Protein AF-A0A948FMN3-F1 (afdb_monomer_lite)

pLDDT: mean 90.87, std 7.45, range [58.44, 97.69]

Secondary structure (DSSP, 8-state):
-TTS-TTT--B--B-TTSSSSGGGTT-TTBSSPPB--HHHHHHHHHHHHHHHHHHHHHHHHTT-SSHHHHHHHH-

Structure (mmCIF, N/CA/C/O backbone):
data_AF-A0A948FMN3-F1
#
_entry.id   AF-A0A948FMN3-F1
#
loop_
_atom_site.group_PDB
_atom_site.id
_atom_s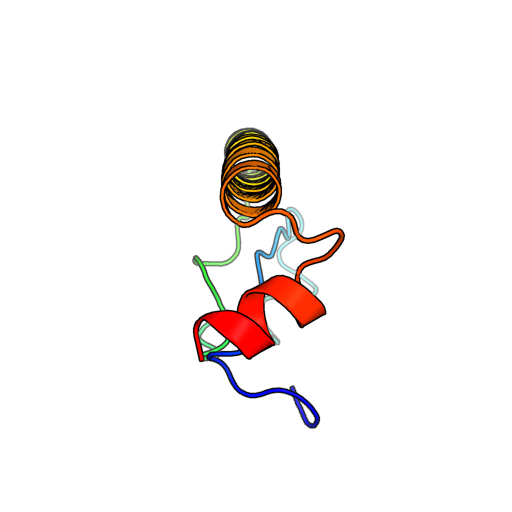ite.type_symbol
_atom_site.label_atom_id
_atom_site.label_alt_id
_atom_site.label_comp_id
_atom_site.label_asym_id
_atom_site.label_entity_id
_atom_site.label_seq_id
_atom_site.pdbx_PDB_ins_code
_atom_site.Cartn_x
_atom_site.Cartn_y
_atom_site.Cartn_z
_atom_site.occupancy
_atom_site.B_iso_or_equiv
_atom_site.auth_seq_id
_atom_site.auth_comp_id
_atom_site.auth_asym_id
_atom_site.auth_atom_id
_atom_site.pdbx_PDB_model_num
ATOM 1 N N . MET A 1 1 ? -11.174 4.161 -11.636 1.00 60.38 1 MET A N 1
ATOM 2 C CA . MET A 1 1 ? -11.769 2.865 -12.037 1.00 60.38 1 MET A CA 1
ATOM 3 C C . MET A 1 1 ? -12.043 2.804 -13.533 1.00 60.38 1 MET A C 1
ATOM 5 O O . MET A 1 1 ? -11.637 1.843 -14.150 1.00 60.38 1 MET A O 1
ATOM 9 N N . TYR A 1 2 ? -12.616 3.842 -14.147 1.00 58.44 2 TYR A N 1
ATOM 10 C CA . TYR A 1 2 ? -12.964 3.853 -15.580 1.00 58.44 2 TYR A CA 1
AT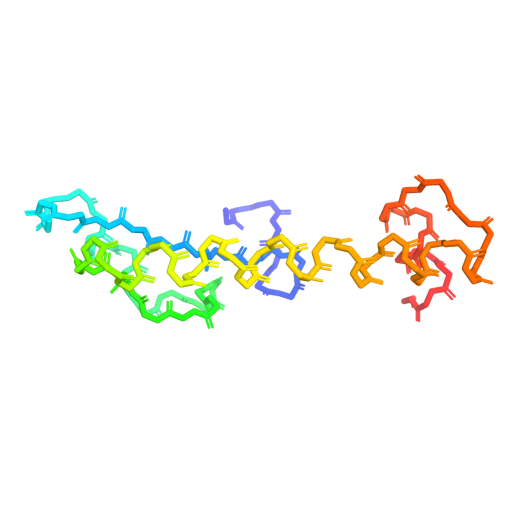OM 11 C C . TYR A 1 2 ? -11.805 3.767 -16.600 1.00 58.44 2 TYR A C 1
ATOM 13 O O . TYR A 1 2 ? -12.070 3.591 -17.780 1.00 58.44 2 TYR A O 1
ATOM 21 N N . GLN A 1 3 ? -10.542 3.882 -16.176 1.00 75.69 3 GLN A N 1
ATOM 22 C CA . GLN A 1 3 ? -9.369 3.823 -17.068 1.00 75.69 3 GLN A CA 1
ATOM 23 C C . GLN A 1 3 ? -8.434 2.640 -16.790 1.00 75.69 3 GLN A C 1
ATOM 25 O O . GLN A 1 3 ? -7.549 2.382 -17.590 1.00 75.69 3 GLN A O 1
ATOM 30 N N . ASN A 1 4 ? -8.605 1.943 -15.663 1.00 85.44 4 ASN A N 1
ATOM 31 C CA . ASN A 1 4 ? -7.716 0.858 -15.250 1.00 85.44 4 ASN A CA 1
ATOM 32 C C . ASN A 1 4 ? -8.556 -0.300 -14.718 1.00 85.44 4 ASN A C 1
ATOM 34 O O . ASN A 1 4 ? -9.532 -0.090 -13.991 1.00 85.44 4 ASN A O 1
ATOM 38 N N . THR A 1 5 ? -8.163 -1.518 -15.043 1.00 89.06 5 THR A N 1
ATOM 39 C CA . THR A 1 5 ? -8.773 -2.752 -14.548 1.00 89.06 5 THR A CA 1
ATOM 40 C C . THR A 1 5 ? -8.366 -3.031 -13.093 1.00 89.06 5 THR A C 1
ATOM 42 O O . THR A 1 5 ? -7.345 -2.521 -12.617 1.00 89.06 5 THR A O 1
ATOM 45 N N . PRO A 1 6 ? -9.119 -3.865 -12.349 1.00 87.81 6 PRO A N 1
ATOM 46 C CA . PRO A 1 6 ? -8.741 -4.262 -10.992 1.00 87.81 6 PRO A CA 1
ATOM 47 C C . PRO A 1 6 ? -7.388 -4.977 -10.887 1.00 87.81 6 PRO A C 1
ATOM 49 O O . PRO A 1 6 ? -6.869 -5.102 -9.782 1.00 87.81 6 PRO A O 1
ATOM 52 N N . SER A 1 7 ? -6.838 -5.493 -11.987 1.00 87.62 7 SER A N 1
ATOM 53 C CA . SER A 1 7 ? -5.489 -6.072 -12.046 1.00 87.62 7 SER A CA 1
ATOM 54 C C . SER A 1 7 ? -4.387 -5.016 -12.135 1.00 87.62 7 SER A C 1
ATOM 56 O O . SER A 1 7 ? -3.290 -5.251 -11.641 1.00 87.62 7 SER A O 1
ATOM 58 N N . GLU A 1 8 ? -4.671 -3.856 -12.725 1.00 88.38 8 GLU A N 1
ATOM 59 C CA . GLU A 1 8 ? -3.684 -2.789 -12.947 1.00 88.38 8 GLU A CA 1
ATOM 60 C C . GLU A 1 8 ? -3.602 -1.820 -11.767 1.00 88.38 8 GLU A C 1
ATOM 62 O O . GLU A 1 8 ? -2.539 -1.275 -11.470 1.00 88.38 8 GLU A O 1
ATOM 67 N N . LEU A 1 9 ? -4.724 -1.616 -11.071 1.00 90.62 9 LEU A N 1
ATOM 68 C CA . LEU A 1 9 ? -4.821 -0.688 -9.954 1.00 90.62 9 LEU A CA 1
ATOM 69 C C . LEU A 1 9 ? -5.476 -1.354 -8.749 1.00 90.62 9 LEU A C 1
ATOM 71 O O . LEU A 1 9 ? -6.576 -1.900 -8.838 1.00 90.62 9 LEU A O 1
ATOM 75 N N . LYS A 1 10 ? -4.817 -1.239 -7.597 1.00 91.56 10 LYS A N 1
ATOM 76 C CA . LYS A 1 10 ? -5.354 -1.655 -6.304 1.00 91.56 10 LYS A CA 1
ATOM 77 C C . LYS A 1 10 ? -5.324 -0.499 -5.310 1.00 91.56 10 LYS A C 1
ATOM 79 O O . LYS A 1 10 ? -4.340 0.234 -5.251 1.00 91.56 10 LYS A O 1
ATOM 84 N N . PHE A 1 11 ? -6.383 -0.366 -4.519 1.00 93.31 11 PHE A N 1
ATOM 85 C CA . PHE A 1 11 ? -6.524 0.650 -3.484 1.00 93.31 11 PHE A CA 1
ATOM 86 C C . PHE A 1 11 ? -6.361 0.060 -2.087 1.00 93.31 11 PHE A C 1
ATOM 88 O O . PHE A 1 11 ? -6.802 -1.050 -1.787 1.00 93.31 11 PHE A O 1
ATOM 95 N N . LEU A 1 12 ? -5.750 0.865 -1.227 1.00 93.75 12 LEU A N 1
ATOM 96 C CA . LEU A 1 12 ? -5.752 0.720 0.217 1.00 93.75 12 LEU A CA 1
ATOM 97 C C . LEU A 1 12 ? -6.375 1.993 0.780 1.00 93.75 12 LEU A C 1
ATOM 99 O O . LEU A 1 12 ? -5.882 3.083 0.497 1.00 93.75 12 LEU A O 1
ATOM 103 N N . MET A 1 13 ? -7.468 1.857 1.525 1.00 94.62 13 MET A N 1
ATOM 104 C CA . MET A 1 13 ? -8.257 2.989 2.007 1.00 94.62 13 MET A CA 1
ATOM 105 C C . MET A 1 13 ? -8.260 3.033 3.531 1.00 94.62 13 MET A C 1
ATOM 107 O O . MET A 1 13 ? -8.402 2.003 4.192 1.00 94.62 13 MET A O 1
ATOM 111 N N . VAL A 1 14 ? -8.103 4.240 4.069 1.00 94.50 14 VAL A N 1
ATOM 112 C CA . VAL A 1 14 ? -8.132 4.525 5.504 1.00 94.50 14 VAL A CA 1
ATOM 113 C C . VAL A 1 14 ? -9.167 5.620 5.726 1.00 94.50 14 VAL A C 1
ATOM 115 O O . VAL A 1 14 ? -9.003 6.717 5.196 1.00 94.50 14 VAL A O 1
ATOM 118 N N . ASP A 1 15 ? -10.211 5.325 6.496 1.00 94.31 15 ASP A N 1
ATOM 119 C CA . ASP A 1 15 ? -11.256 6.288 6.859 1.00 94.31 15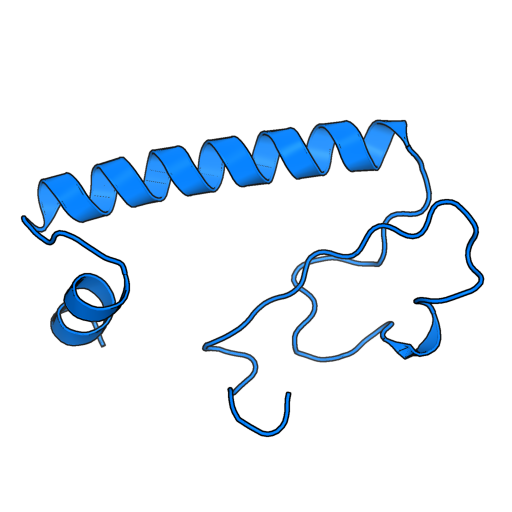 ASP A CA 1
ATOM 120 C C . ASP A 1 15 ? -11.501 6.262 8.373 1.00 94.31 15 ASP A C 1
ATOM 122 O O . ASP A 1 15 ? -12.397 5.571 8.850 1.00 94.31 15 ASP A O 1
ATOM 126 N N . PRO A 1 16 ? -10.729 7.016 9.170 1.00 91.62 16 PRO A N 1
ATOM 127 C CA . PRO A 1 16 ? -10.881 7.004 10.621 1.00 91.62 16 PRO A CA 1
ATOM 128 C C . PRO A 1 16 ? -12.225 7.566 11.096 1.00 91.62 16 PRO A C 1
ATOM 130 O O . PRO A 1 16 ? -12.605 7.346 12.244 1.00 91.62 16 PRO A O 1
ATOM 133 N N . LYS A 1 17 ? -12.918 8.329 10.240 1.00 90.31 17 LYS A N 1
ATOM 134 C CA . LYS A 1 17 ? -14.190 8.979 10.566 1.00 90.31 17 LYS A CA 1
ATOM 135 C C . LYS A 1 17 ? -15.400 8.156 10.127 1.00 90.31 17 LYS A C 1
ATOM 137 O O . LYS A 1 17 ? -16.469 8.377 10.677 1.00 90.31 17 LYS A O 1
ATOM 142 N N . GLN A 1 18 ? -15.220 7.210 9.203 1.00 87.88 18 GLN A N 1
ATOM 143 C CA . GLN A 1 18 ? -16.273 6.348 8.648 1.00 87.88 18 GLN A CA 1
ATOM 144 C C . GLN A 1 18 ? -17.395 7.124 7.939 1.00 87.88 18 GLN A C 1
ATOM 146 O O . GLN A 1 18 ? -18.548 6.713 7.968 1.00 87.88 18 GLN A O 1
ATOM 151 N N . VAL A 1 19 ? -17.083 8.274 7.335 1.00 85.06 19 VAL A N 1
ATOM 152 C CA . VAL A 1 19 ? -18.103 9.143 6.710 1.00 85.06 19 VAL A CA 1
ATOM 153 C C . VAL A 1 19 ? -17.981 9.166 5.190 1.00 85.06 19 VAL A C 1
ATOM 155 O O . VAL A 1 19 ? -18.974 9.337 4.492 1.00 85.06 19 VAL A O 1
ATOM 158 N N . GLU A 1 20 ? -16.774 8.988 4.658 1.00 87.19 20 GLU A N 1
ATOM 159 C CA . GLU A 1 20 ? -16.466 9.379 3.280 1.00 87.19 20 GLU A CA 1
ATOM 160 C C . GLU A 1 20 ? -16.260 8.166 2.369 1.00 87.19 20 GLU A C 1
ATOM 162 O O . GLU A 1 20 ? -16.614 8.200 1.188 1.00 87.19 20 GLU A O 1
ATOM 167 N N . LEU A 1 21 ? -15.657 7.086 2.887 1.00 89.94 21 LEU A N 1
ATOM 168 C CA . LEU A 1 21 ? -15.152 6.002 2.037 1.00 89.94 21 LEU A CA 1
ATOM 169 C C . LEU A 1 21 ? -16.013 4.740 2.017 1.00 89.94 21 LEU A C 1
ATOM 171 O O . LEU A 1 21 ? -15.734 3.847 1.219 1.00 89.94 21 LEU A O 1
ATOM 175 N N . GLU A 1 22 ? -17.063 4.649 2.830 1.00 86.06 22 GLU A N 1
ATOM 176 C CA . GLU A 1 22 ? -17.883 3.434 2.938 1.00 86.06 22 GLU A CA 1
ATOM 177 C C . GLU A 1 22 ? -18.536 3.023 1.605 1.00 86.06 22 GLU A C 1
ATOM 179 O O . GLU A 1 22 ? -18.591 1.835 1.284 1.00 86.06 22 GLU A O 1
ATOM 184 N N . LEU A 1 23 ? -18.884 4.001 0.759 1.00 88.69 23 LEU A N 1
ATOM 185 C CA . LEU A 1 23 ? -19.317 3.820 -0.637 1.00 88.69 23 LEU A CA 1
ATOM 186 C C . LEU A 1 23 ? -18.383 2.911 -1.461 1.00 88.69 23 LEU A C 1
ATOM 188 O O . LEU A 1 23 ? -18.830 2.242 -2.391 1.00 88.69 23 LEU A O 1
ATOM 192 N N . TYR A 1 24 ? -17.083 2.915 -1.162 1.00 87.31 24 TYR A N 1
ATOM 193 C CA . TYR A 1 24 ? -16.069 2.175 -1.915 1.00 87.31 24 TYR A CA 1
ATOM 194 C C . TYR A 1 24 ? -15.800 0.771 -1.359 1.00 87.31 24 TYR A C 1
ATOM 196 O O . TYR A 1 24 ? -14.965 0.033 -1.898 1.00 87.31 24 TYR A O 1
ATOM 204 N N . SER A 1 25 ? -16.495 0.388 -0.288 1.00 86.62 25 SER A N 1
ATOM 205 C CA . SER A 1 25 ? -16.370 -0.934 0.313 1.00 86.62 25 SER A CA 1
ATOM 206 C C . SER A 1 25 ? -16.786 -2.031 -0.673 1.00 86.62 25 SER A C 1
ATOM 208 O O . SER A 1 25 ? -17.753 -1.899 -1.418 1.00 86.62 25 SER A O 1
ATOM 210 N N . GLY A 1 26 ? -16.029 -3.130 -0.706 1.00 84.19 26 GLY A N 1
ATOM 211 C CA . GLY A 1 26 ? -16.333 -4.292 -1.551 1.00 84.19 26 GLY A CA 1
ATOM 212 C C . GLY A 1 26 ? -16.012 -4.141 -3.042 1.00 84.19 26 GLY A C 1
ATOM 213 O O . GLY A 1 26 ? -16.211 -5.089 -3.801 1.00 84.19 26 GLY A O 1
ATOM 214 N N . LEU A 1 27 ? -15.473 -3.001 -3.488 1.00 90.62 27 LEU A N 1
ATOM 215 C CA . LEU A 1 27 ? -15.067 -2.846 -4.885 1.00 90.62 27 LEU A CA 1
ATOM 216 C C . LEU A 1 27 ? -13.894 -3.786 -5.237 1.00 90.62 27 LEU A C 1
ATOM 218 O O . LEU A 1 27 ? -12.971 -3.950 -4.437 1.00 90.62 27 LEU A O 1
ATOM 222 N N . PRO A 1 28 ? -13.837 -4.342 -6.464 1.00 90.00 28 PRO A N 1
ATOM 223 C CA . PRO A 1 28 ? -12.815 -5.326 -6.864 1.00 90.00 28 PRO A CA 1
ATOM 224 C C . PRO A 1 28 ? -11.381 -4.762 -6.880 1.00 90.00 28 PRO A C 1
ATOM 226 O O . PRO A 1 28 ? -10.390 -5.497 -6.941 1.00 90.00 28 PRO A O 1
ATOM 229 N N . TYR A 1 29 ? -11.261 -3.438 -6.824 1.00 91.38 29 TYR A N 1
ATOM 230 C CA . TYR A 1 29 ? -10.003 -2.709 -6.734 1.00 91.38 29 TYR A CA 1
ATOM 231 C C . TYR A 1 29 ? -9.410 -2.709 -5.320 1.00 91.38 29 TYR A C 1
ATOM 233 O O . TYR A 1 29 ? -8.262 -2.317 -5.150 1.00 91.38 29 TYR A O 1
ATOM 241 N N . MET A 1 30 ? -10.150 -3.129 -4.297 1.00 91.31 30 MET A N 1
ATOM 242 C CA . MET A 1 30 ? -9.679 -3.102 -2.915 1.00 91.31 30 MET A CA 1
ATOM 243 C C . MET A 1 30 ? -8.644 -4.202 -2.669 1.00 91.31 30 MET A C 1
ATOM 245 O O . MET A 1 30 ? -8.877 -5.373 -2.962 1.00 91.31 30 MET A O 1
ATOM 249 N N . LEU A 1 31 ? -7.482 -3.828 -2.130 1.00 91.00 31 LEU A N 1
ATOM 250 C CA . LEU A 1 31 ? -6.453 -4.786 -1.708 1.00 91.00 31 LEU A CA 1
ATOM 251 C C . LEU A 1 31 ? -6.750 -5.364 -0.314 1.00 91.00 31 LEU A C 1
ATOM 253 O O . LEU A 1 31 ? -6.315 -6.465 0.013 1.00 91.00 31 LEU A O 1
ATOM 257 N N . ALA A 1 32 ? -7.466 -4.603 0.512 1.00 90.31 32 ALA A N 1
ATOM 258 C CA . ALA A 1 32 ? -7.907 -4.966 1.852 1.00 90.31 32 ALA A CA 1
ATOM 259 C C . ALA A 1 32 ? -9.194 -4.189 2.196 1.00 90.31 32 ALA A C 1
ATOM 261 O O . ALA A 1 32 ? -9.472 -3.185 1.533 1.00 90.31 32 ALA A O 1
ATOM 262 N N . PRO A 1 33 ? -9.963 -4.610 3.219 1.00 91.50 33 PRO A N 1
ATOM 263 C CA . PRO A 1 33 ? -11.077 -3.821 3.743 1.00 91.50 33 PRO A CA 1
ATOM 264 C C . PRO A 1 33 ? -10.640 -2.411 4.161 1.00 91.50 33 PRO A C 1
ATOM 266 O O . PRO A 1 33 ? -9.469 -2.193 4.486 1.00 91.50 33 PRO A O 1
ATOM 269 N N . ILE A 1 34 ? -11.586 -1.467 4.170 1.00 94.19 34 ILE A N 1
ATOM 270 C CA . ILE A 1 34 ? -11.334 -0.097 4.634 1.00 94.19 34 ILE A CA 1
ATOM 271 C C . ILE A 1 34 ? -10.865 -0.156 6.088 1.00 94.19 34 ILE A C 1
ATOM 273 O O . ILE A 1 34 ? -11.463 -0.833 6.925 1.00 94.19 34 ILE A O 1
ATOM 277 N N . VAL A 1 35 ? -9.760 0.526 6.377 1.00 94.81 35 VAL A N 1
ATOM 278 C CA . VAL A 1 35 ? -9.197 0.575 7.723 1.00 94.81 35 VAL A CA 1
ATOM 279 C C . VAL A 1 35 ? -9.767 1.772 8.465 1.00 94.81 35 VAL A C 1
ATOM 281 O O . VAL A 1 35 ? -9.581 2.913 8.044 1.00 94.81 35 VAL A O 1
ATOM 284 N N . PHE A 1 36 ? -10.415 1.503 9.594 1.00 94.38 36 PHE A N 1
ATOM 285 C CA . PHE A 1 36 ? -10.989 2.535 10.453 1.00 94.38 36 PHE A CA 1
ATOM 286 C C . PHE A 1 36 ? -10.070 2.87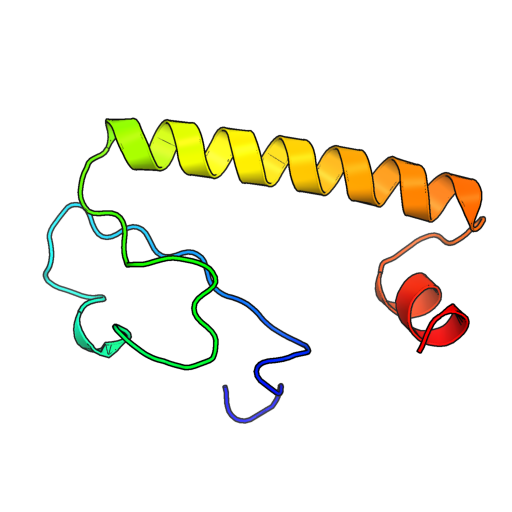9 11.632 1.00 94.38 36 PHE A C 1
ATOM 288 O O . PHE A 1 36 ? -10.019 4.022 12.071 1.00 94.38 36 PHE A O 1
ATOM 295 N N . GLU A 1 37 ? -9.292 1.919 12.145 1.00 95.00 37 GLU A N 1
ATOM 296 C CA . GLU A 1 37 ? -8.444 2.162 13.313 1.00 95.00 37 GLU A CA 1
ATOM 297 C C . GLU A 1 37 ? -7.078 2.752 12.932 1.00 95.00 37 GLU A C 1
ATOM 299 O O . GLU A 1 37 ? -6.314 2.166 12.156 1.00 95.00 37 GLU A O 1
ATOM 304 N N . SER A 1 38 ? -6.710 3.872 13.560 1.00 93.19 38 SER A N 1
ATOM 305 C CA . SER A 1 38 ? -5.441 4.577 13.315 1.00 93.19 38 SER A CA 1
ATOM 306 C C . SER A 1 38 ? -4.203 3.693 13.514 1.00 93.19 38 SER A C 1
ATOM 308 O O . SER A 1 38 ? -3.241 3.771 12.749 1.00 93.19 38 SER A O 1
ATOM 310 N N . GLU A 1 39 ? -4.223 2.790 14.498 1.00 93.69 39 GLU A N 1
ATOM 311 C CA . GLU A 1 39 ? -3.117 1.850 14.721 1.00 93.69 39 GLU A CA 1
ATOM 312 C C . GLU A 1 39 ? -2.949 0.854 13.567 1.00 93.69 39 GLU A C 1
ATOM 314 O O . GLU A 1 39 ? -1.825 0.512 13.181 1.00 93.69 39 GLU A O 1
ATOM 319 N N . LYS A 1 40 ? -4.061 0.392 12.981 1.00 94.12 40 LYS A N 1
ATOM 320 C CA . LYS A 1 40 ? -4.021 -0.480 11.803 1.00 94.12 40 LYS A CA 1
ATOM 321 C C . LYS A 1 40 ? -3.565 0.296 10.571 1.00 94.12 40 LYS A C 1
ATOM 323 O O . LYS A 1 40 ? -2.816 -0.263 9.769 1.00 94.12 40 LYS A O 1
ATOM 328 N N . ALA A 1 41 ? -3.917 1.577 10.454 1.00 94.81 41 ALA A N 1
ATOM 329 C CA . ALA A 1 41 ? -3.429 2.438 9.379 1.00 94.81 41 ALA A CA 1
ATOM 330 C C . ALA A 1 41 ? -1.896 2.565 9.405 1.00 94.81 41 ALA A C 1
ATOM 332 O O . ALA A 1 41 ? -1.248 2.439 8.366 1.00 94.81 41 ALA A O 1
ATOM 333 N N . LEU A 1 42 ? -1.288 2.699 10.590 1.00 95.38 42 LEU A N 1
ATOM 334 C CA . LEU A 1 42 ? 0.173 2.717 10.723 1.00 95.38 42 LEU A CA 1
ATOM 335 C C . LEU A 1 42 ? 0.815 1.412 10.226 1.00 95.38 42 LEU A C 1
ATOM 337 O O . LEU A 1 42 ? 1.810 1.440 9.499 1.00 95.38 42 LEU A O 1
ATOM 341 N N . LYS A 1 43 ? 0.248 0.257 10.597 1.00 94.69 43 LYS A N 1
ATOM 342 C CA . LYS A 1 43 ? 0.719 -1.054 10.110 1.00 94.69 43 LYS A CA 1
ATOM 343 C C . LYS A 1 43 ? 0.579 -1.166 8.592 1.00 94.69 43 LYS A C 1
ATOM 345 O O . LYS A 1 43 ? 1.474 -1.696 7.935 1.00 94.69 43 LYS A O 1
ATOM 350 N N . LEU A 1 44 ? -0.512 -0.641 8.040 1.00 95.19 44 LEU A N 1
ATOM 351 C CA . LEU A 1 44 ? -0.762 -0.636 6.606 1.00 95.19 44 LEU A CA 1
ATOM 352 C C . LEU A 1 44 ? 0.288 0.184 5.852 1.00 95.19 44 LEU A C 1
ATOM 354 O O . LEU A 1 44 ? 0.873 -0.316 4.896 1.00 95.19 44 LEU A O 1
ATOM 358 N N . LEU A 1 45 ? 0.598 1.391 6.330 1.00 94.81 45 LEU A N 1
ATOM 359 C CA . LEU A 1 45 ? 1.637 2.240 5.744 1.00 94.81 45 LEU A CA 1
ATOM 360 C C . LEU A 1 45 ? 3.016 1.572 5.794 1.00 94.81 45 LEU A C 1
ATOM 362 O O . LEU A 1 45 ? 3.721 1.561 4.787 1.00 94.81 45 LEU A O 1
ATOM 366 N N . LYS A 1 46 ? 3.376 0.936 6.918 1.00 95.94 46 LYS A N 1
ATOM 367 C CA . LYS A 1 46 ? 4.623 0.152 7.023 1.00 95.94 46 LYS A CA 1
ATOM 368 C C . LYS A 1 46 ? 4.689 -0.960 5.973 1.00 95.94 46 LYS A C 1
ATOM 370 O O . LYS A 1 46 ? 5.731 -1.161 5.355 1.00 95.94 46 LYS A O 1
ATOM 375 N N . ARG A 1 47 ? 3.574 -1.655 5.730 1.00 95.06 47 ARG A N 1
ATOM 376 C CA . ARG A 1 47 ? 3.487 -2.684 4.685 1.00 95.06 47 ARG A CA 1
ATOM 377 C C . ARG A 1 47 ? 3.645 -2.091 3.282 1.00 95.06 47 ARG A C 1
ATOM 379 O O . ARG A 1 47 ? 4.310 -2.703 2.453 1.00 95.06 47 ARG A O 1
ATOM 386 N N . THR A 1 48 ? 3.084 -0.911 3.024 1.00 95.69 48 THR A N 1
ATOM 387 C CA . THR A 1 48 ? 3.254 -0.204 1.744 1.00 95.69 48 THR A CA 1
ATOM 388 C C . THR A 1 48 ? 4.714 0.177 1.499 1.00 95.69 48 THR A C 1
ATOM 390 O O . THR A 1 48 ? 5.206 -0.004 0.387 1.00 95.69 48 THR A O 1
ATOM 393 N N . VAL A 1 49 ? 5.432 0.632 2.532 1.00 97.69 49 VAL A N 1
ATOM 394 C CA . VAL A 1 49 ? 6.877 0.914 2.440 1.00 97.69 49 VAL A CA 1
ATOM 395 C C . VAL A 1 49 ? 7.665 -0.360 2.125 1.00 97.69 49 VAL A C 1
ATOM 397 O O . VAL A 1 49 ? 8.461 -0.363 1.191 1.00 97.69 49 VAL A O 1
ATOM 400 N N . ALA A 1 50 ? 7.389 -1.466 2.819 1.00 97.50 50 ALA A N 1
ATOM 401 C CA . ALA A 1 50 ? 8.054 -2.743 2.549 1.00 97.50 50 ALA A CA 1
ATOM 402 C C . ALA A 1 50 ? 7.798 -3.257 1.114 1.00 97.50 50 ALA A C 1
ATOM 404 O O . ALA A 1 50 ? 8.703 -3.766 0.453 1.00 97.50 50 ALA A O 1
ATOM 405 N N . GLU A 1 51 ? 6.577 -3.099 0.596 1.00 96.31 51 GLU A N 1
ATOM 406 C CA . GLU A 1 51 ? 6.247 -3.447 -0.793 1.00 96.31 51 GLU A CA 1
ATOM 407 C C . GLU A 1 51 ? 6.974 -2.538 -1.799 1.00 96.31 51 GLU A C 1
ATOM 409 O O . GLU A 1 51 ? 7.450 -3.014 -2.829 1.00 96.31 51 GLU A O 1
ATOM 414 N N . MET A 1 52 ? 7.122 -1.245 -1.498 1.00 97.12 52 MET A N 1
ATOM 415 C CA . MET A 1 52 ? 7.916 -0.320 -2.310 1.00 97.12 52 MET A CA 1
ATOM 416 C C . MET A 1 52 ? 9.390 -0.752 -2.373 1.00 97.12 52 MET A C 1
ATOM 418 O O . MET A 1 52 ? 9.962 -0.827 -3.461 1.00 97.12 52 MET A O 1
ATOM 422 N N . GLU A 1 53 ? 10.000 -1.089 -1.236 1.00 97.69 53 GLU A N 1
ATOM 423 C CA . GLU A 1 53 ? 11.387 -1.575 -1.172 1.00 97.69 53 GLU A CA 1
ATOM 424 C C . GLU A 1 53 ? 11.574 -2.877 -1.957 1.00 97.69 53 GLU A C 1
ATOM 426 O O . GLU A 1 53 ? 12.513 -3.005 -2.750 1.00 97.69 53 GLU A O 1
ATOM 431 N N . LYS A 1 54 ? 10.635 -3.818 -1.809 1.00 97.06 54 LYS A N 1
ATOM 432 C CA . LYS A 1 54 ? 10.602 -5.055 -2.596 1.00 97.06 54 LYS A CA 1
ATOM 433 C C . LYS A 1 54 ? 10.562 -4.759 -4.096 1.00 97.06 54 LYS A C 1
ATOM 435 O O . LYS A 1 54 ? 11.331 -5.349 -4.855 1.00 97.06 54 LYS A O 1
ATOM 440 N N . ARG A 1 55 ? 9.709 -3.826 -4.534 1.00 95.88 55 ARG A N 1
ATOM 441 C CA . ARG A 1 55 ? 9.635 -3.413 -5.944 1.00 95.88 55 ARG A CA 1
ATOM 442 C C . ARG A 1 55 ? 10.948 -2.811 -6.418 1.00 95.88 55 ARG A C 1
ATOM 444 O O . ARG A 1 55 ? 11.412 -3.196 -7.482 1.00 95.88 55 ARG A O 1
ATOM 451 N N . TYR A 1 56 ? 11.598 -1.950 -5.637 1.00 96.25 56 TYR A N 1
ATOM 452 C CA . TYR A 1 56 ? 12.912 -1.415 -6.011 1.00 96.25 56 TYR A CA 1
ATOM 453 C C . TYR A 1 56 ? 13.964 -2.507 -6.217 1.00 96.25 56 TYR A C 1
ATOM 455 O O . TYR A 1 56 ? 14.769 -2.417 -7.145 1.00 96.25 56 TYR A O 1
ATOM 463 N N . THR A 1 57 ? 13.957 -3.555 -5.397 1.00 96.19 57 THR A N 1
ATOM 464 C CA . THR A 1 57 ? 14.832 -4.717 -5.604 1.00 96.19 57 THR A CA 1
ATOM 465 C C . THR A 1 57 ? 14.516 -5.432 -6.919 1.00 96.19 57 THR A C 1
ATOM 467 O O . THR A 1 57 ? 15.426 -5.627 -7.721 1.00 96.19 57 THR A O 1
ATOM 470 N N . LEU A 1 58 ? 13.240 -5.690 -7.219 1.00 95.50 58 LEU A N 1
ATOM 471 C CA . LEU A 1 58 ? 12.820 -6.303 -8.488 1.00 95.50 58 LEU A CA 1
ATOM 472 C C . LEU A 1 58 ? 13.183 -5.450 -9.717 1.00 95.50 58 LEU A C 1
ATOM 474 O O . LEU A 1 58 ? 13.637 -5.980 -10.732 1.00 95.50 58 LEU A O 1
ATOM 478 N N . LEU A 1 59 ? 13.020 -4.125 -9.633 1.00 95.75 59 LEU A N 1
ATOM 479 C CA . LEU A 1 59 ? 13.404 -3.198 -10.702 1.00 95.75 59 LEU A CA 1
ATOM 480 C C . LEU A 1 59 ? 14.917 -3.251 -10.963 1.00 95.75 59 LEU A C 1
ATOM 482 O O . LEU A 1 59 ? 15.343 -3.316 -12.119 1.00 95.75 59 LEU A O 1
ATOM 486 N N . ARG A 1 60 ? 15.729 -3.293 -9.894 1.00 95.06 60 ARG A N 1
ATOM 487 C CA . ARG A 1 60 ? 17.193 -3.430 -9.986 1.00 95.06 60 ARG A CA 1
ATOM 488 C C . ARG A 1 60 ? 17.602 -4.754 -10.628 1.00 95.06 60 ARG A C 1
ATOM 490 O O . ARG A 1 60 ? 18.404 -4.743 -11.559 1.00 95.06 60 ARG A O 1
ATOM 497 N N . GLU A 1 61 ? 17.020 -5.870 -10.195 1.00 94.50 61 GLU A N 1
ATOM 498 C CA . GLU A 1 61 ? 17.293 -7.204 -10.754 1.00 94.50 61 GLU A CA 1
ATOM 499 C C . GLU A 1 61 ? 16.970 -7.286 -12.251 1.00 94.50 61 GLU A C 1
ATOM 501 O O . GLU A 1 61 ? 17.721 -7.876 -13.027 1.00 94.50 61 GLU A O 1
ATOM 506 N N . LYS A 1 62 ? 15.873 -6.653 -12.680 1.00 94.44 62 LYS A N 1
ATOM 507 C CA . LYS A 1 62 ? 15.448 -6.621 -14.089 1.00 94.44 62 LYS A CA 1
ATOM 508 C C . LYS A 1 62 ? 16.071 -5.480 -14.904 1.00 94.44 62 LYS A C 1
ATOM 510 O O . LYS A 1 62 ? 15.779 -5.366 -16.100 1.00 94.44 62 LYS A O 1
ATOM 515 N N . ARG A 1 63 ? 16.948 -4.673 -14.290 1.00 94.62 63 ARG A N 1
ATOM 516 C CA . ARG A 1 63 ? 17.638 -3.515 -14.892 1.00 94.62 63 ARG A CA 1
ATOM 517 C C . ARG A 1 63 ? 16.669 -2.560 -15.602 1.00 94.62 63 ARG A C 1
ATOM 519 O O . ARG A 1 63 ? 16.888 -2.189 -16.753 1.00 94.62 63 ARG A O 1
ATOM 526 N N . VAL A 1 64 ? 15.576 -2.210 -14.931 1.00 95.75 64 VAL A N 1
ATOM 527 C CA . VAL A 1 64 ? 14.542 -1.280 -15.420 1.00 95.75 64 VAL A CA 1
ATOM 528 C C . VAL A 1 64 ? 14.389 -0.109 -14.458 1.00 95.75 64 VAL A C 1
ATOM 530 O O . VAL A 1 64 ? 14.654 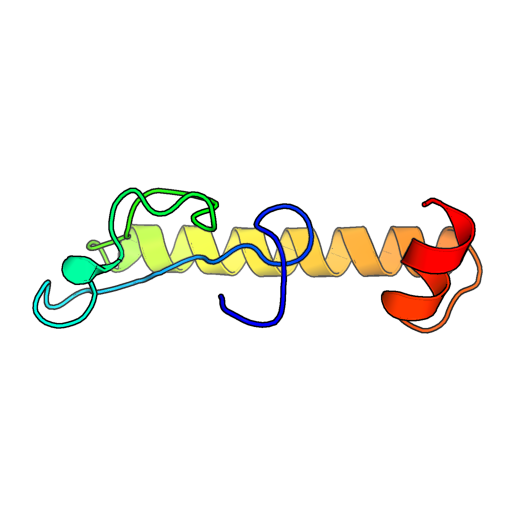-0.243 -13.262 1.00 95.75 64 VAL A O 1
ATOM 533 N N . LYS A 1 65 ? 13.987 1.056 -14.972 1.00 90.81 65 LYS A N 1
ATOM 534 C CA . LYS A 1 65 ? 13.960 2.300 -14.179 1.00 90.81 65 LYS A CA 1
ATOM 535 C C . LYS A 1 65 ? 12.622 2.570 -13.497 1.00 90.81 65 LYS A C 1
ATOM 537 O O . LYS A 1 65 ? 12.574 3.321 -12.527 1.00 90.81 65 LYS A O 1
ATOM 542 N N . ASN A 1 66 ? 11.537 1.994 -14.002 1.00 92.94 66 ASN A N 1
ATOM 543 C CA . ASN A 1 66 ? 10.185 2.253 -13.519 1.00 92.94 66 ASN A CA 1
ATOM 544 C C . ASN A 1 66 ? 9.286 1.018 -13.684 1.00 92.94 66 ASN A C 1
ATOM 546 O O . ASN A 1 66 ? 9.648 0.030 -14.324 1.00 92.94 66 ASN A O 1
ATOM 550 N N . ILE A 1 67 ? 8.096 1.095 -13.085 1.00 92.50 67 ILE A N 1
ATOM 551 C CA . ILE A 1 67 ? 7.105 0.016 -13.105 1.00 92.50 67 ILE A CA 1
ATOM 552 C C . ILE A 1 67 ? 6.546 -0.261 -14.507 1.00 92.50 67 ILE A C 1
ATOM 554 O O . ILE A 1 67 ? 6.200 -1.398 -14.799 1.00 92.50 67 ILE A O 1
ATOM 558 N N . VAL A 1 68 ? 6.496 0.742 -15.389 1.00 93.06 68 VAL A N 1
ATOM 559 C CA . VAL A 1 68 ? 5.968 0.580 -16.754 1.00 93.06 68 VAL A CA 1
ATOM 560 C C . VAL A 1 68 ? 6.892 -0.324 -17.569 1.00 93.06 68 VAL A C 1
ATOM 562 O O . VA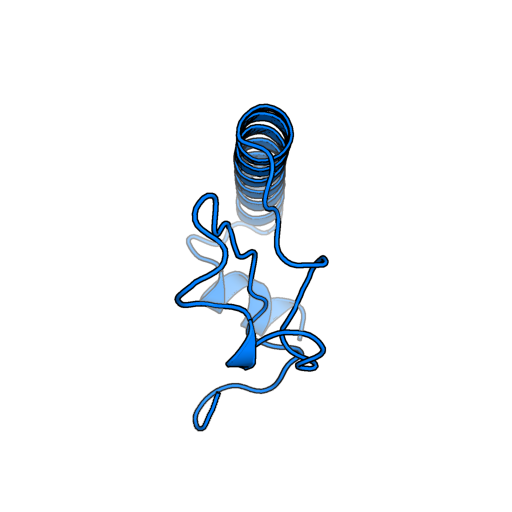L A 1 68 ? 6.442 -1.310 -18.144 1.00 93.06 68 VAL A O 1
ATOM 565 N N . GLU A 1 69 ? 8.198 -0.049 -17.542 1.00 93.62 69 GLU A N 1
ATOM 566 C CA . GLU A 1 69 ? 9.222 -0.888 -18.177 1.00 93.62 69 GLU A CA 1
ATOM 567 C C . GLU A 1 69 ? 9.272 -2.298 -17.583 1.00 93.62 69 GLU A C 1
ATOM 569 O O . GLU A 1 69 ? 9.492 -3.269 -18.304 1.00 93.62 69 GLU A O 1
ATOM 574 N N . TYR A 1 70 ? 9.093 -2.417 -16.264 1.00 93.88 70 TYR A N 1
ATOM 575 C CA . TYR A 1 70 ? 9.030 -3.717 -15.600 1.00 93.88 70 TYR A CA 1
ATOM 576 C C . TYR A 1 70 ? 7.842 -4.539 -16.094 1.00 93.88 70 TYR A C 1
ATOM 578 O O . TYR A 1 70 ? 8.016 -5.693 -16.483 1.00 93.88 70 TYR A O 1
ATOM 586 N N . ASN A 1 71 ? 6.656 -3.931 -16.115 1.00 91.69 71 ASN A N 1
ATOM 587 C CA . ASN A 1 71 ? 5.430 -4.586 -16.544 1.00 91.69 71 ASN A CA 1
ATOM 588 C C . ASN A 1 71 ? 5.527 -5.023 -18.009 1.00 91.69 71 ASN A C 1
ATOM 590 O O . ASN A 1 71 ? 5.229 -6.172 -18.288 1.00 91.69 71 ASN A O 1
ATOM 594 N N . ALA A 1 72 ? 6.050 -4.184 -18.909 1.00 91.44 72 ALA A N 1
ATOM 595 C CA . ALA A 1 72 ? 6.223 -4.527 -20.327 1.00 91.44 72 ALA A CA 1
ATOM 596 C C . ALA A 1 72 ? 7.220 -5.675 -20.604 1.00 91.44 72 ALA A C 1
ATOM 598 O O . ALA A 1 72 ? 7.281 -6.179 -21.721 1.00 91.44 72 ALA A O 1
ATOM 599 N N . LYS A 1 73 ? 8.055 -6.054 -19.625 1.00 86.81 73 LYS A N 1
ATOM 600 C CA . LYS A 1 73 ? 8.988 -7.191 -19.736 1.00 86.81 73 LYS A CA 1
ATOM 601 C C . LYS A 1 73 ? 8.446 -8.494 -19.144 1.00 86.81 73 LYS A C 1
ATOM 603 O O . LYS A 1 73 ? 9.053 -9.538 -19.375 1.00 86.81 73 LYS A O 1
ATOM 608 N N . ILE A 1 74 ? 7.416 -8.429 -18.300 1.00 82.81 74 ILE A N 1
ATOM 609 C CA . ILE A 1 74 ? 6.880 -9.585 -17.562 1.00 82.81 74 ILE A CA 1
ATOM 610 C C . ILE A 1 74 ? 5.475 -9.962 -18.031 1.00 82.81 74 ILE A C 1
ATOM 612 O O . ILE A 1 74 ? 5.151 -11.148 -18.036 1.00 82.81 74 ILE A O 1
ATOM 616 N N . ILE A 1 75 ? 4.663 -8.963 -18.374 1.00 61.19 75 ILE A N 1
ATOM 617 C CA . ILE A 1 75 ? 3.335 -9.099 -18.979 1.00 61.19 75 ILE A CA 1
ATOM 618 C C . ILE A 1 75 ? 3.516 -9.111 -20.493 1.00 61.19 75 ILE A C 1
ATOM 620 O O . ILE A 1 75 ? 2.898 -9.986 -21.135 1.00 61.19 75 ILE A O 1
#

Foldseek 3Di:
DVPDDLVGAADAAEDLPPPPCPVVAPPSRYPDGHHNDPVVVVVVVVVVVVVVVVVVVVCVVVVHDDPVVVVVVVD

Radius of gyration: 15.03 Å; chains: 1; bounding box: 37×19×35 Å

Sequence (75 aa):
MYQNTPSELKFLMVDPKQVELELYSGLPYMLAPIVFESEKALKLLKRTVAEMEKRYTLLREKRVKNIVEYNAKII